Protein AF-A0A950QM00-F1 (afdb_monomer_lite)

Structure (mmCIF, N/CA/C/O backbone):
data_AF-A0A950QM00-F1
#
_entry.id   AF-A0A950QM00-F1
#
loop_
_atom_site.group_PDB
_atom_site.id
_atom_site.type_symbol
_atom_site.label_atom_id
_atom_site.label_alt_id
_atom_site.label_comp_id
_atom_site.label_asym_id
_atom_site.label_entity_id
_atom_site.label_seq_id
_atom_site.pdbx_PDB_ins_code
_atom_site.Cartn_x
_atom_site.Cartn_y
_atom_site.Cartn_z
_atom_site.occupancy
_atom_site.B_iso_or_equiv
_atom_site.auth_seq_id
_atom_site.auth_comp_id
_atom_site.auth_asym_id
_atom_site.auth_atom_id
_atom_site.pdbx_PDB_model_num
ATOM 1 N N . MET A 1 1 ? -19.619 7.071 6.561 1.00 73.38 1 MET A N 1
ATOM 2 C CA . MET A 1 1 ? -18.697 7.358 5.432 1.00 73.38 1 MET A CA 1
ATOM 3 C C . MET A 1 1 ? -17.545 8.139 6.021 1.00 73.38 1 MET A C 1
ATOM 5 O O . MET A 1 1 ? -17.813 9.181 6.606 1.00 73.38 1 MET A O 1
ATOM 9 N N . LEU A 1 2 ? -16.327 7.600 5.940 1.00 84.31 2 LEU A N 1
ATOM 10 C CA . LEU A 1 2 ? -15.154 8.180 6.599 1.00 84.31 2 LEU A CA 1
ATOM 11 C C . LEU A 1 2 ? -14.803 9.551 6.031 1.00 84.31 2 LEU A C 1
ATOM 13 O O . LEU A 1 2 ? -15.006 9.818 4.842 1.00 84.31 2 LEU A O 1
ATOM 17 N N . GLU A 1 3 ? -14.241 10.403 6.880 1.00 91.62 3 GLU A N 1
ATOM 18 C CA . GLU A 1 3 ? -13.662 11.661 6.431 1.00 91.62 3 GLU A CA 1
ATOM 19 C C . GLU A 1 3 ? -12.385 11.414 5.608 1.00 91.62 3 GLU A C 1
ATOM 21 O O . GLU A 1 3 ? -11.763 10.347 5.661 1.00 91.62 3 GLU A O 1
ATOM 26 N N . ALA A 1 4 ? -11.970 12.417 4.829 1.00 87.94 4 ALA A N 1
ATOM 27 C CA . ALA A 1 4 ? -10.798 12.306 3.958 1.00 87.94 4 ALA A CA 1
ATOM 28 C C . ALA A 1 4 ? -9.517 11.978 4.744 1.00 87.94 4 ALA A C 1
ATOM 30 O O . ALA A 1 4 ? -8.764 11.096 4.345 1.00 87.94 4 ALA A O 1
ATOM 31 N N . ASN A 1 5 ? -9.325 12.624 5.897 1.00 91.25 5 ASN A N 1
ATOM 32 C CA . ASN A 1 5 ? -8.1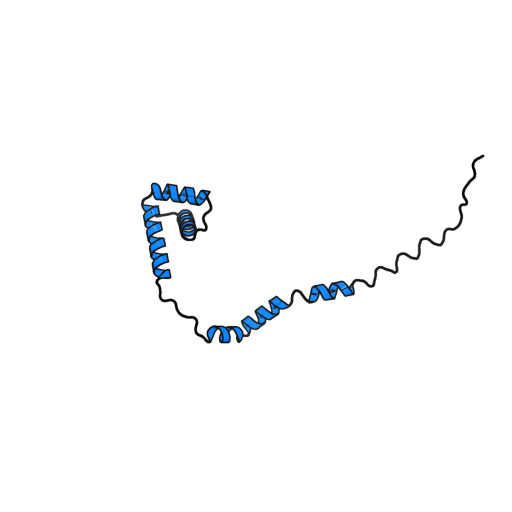82 12.383 6.779 1.00 91.25 5 ASN A CA 1
ATOM 33 C C . ASN A 1 5 ? -8.191 10.955 7.361 1.00 91.25 5 ASN A C 1
ATOM 35 O O . ASN A 1 5 ? -7.168 10.286 7.438 1.00 91.25 5 ASN A O 1
ATOM 39 N N . GLU A 1 6 ? -9.364 10.446 7.736 1.00 92.38 6 GLU A N 1
ATOM 40 C CA . GLU A 1 6 ? -9.499 9.079 8.252 1.00 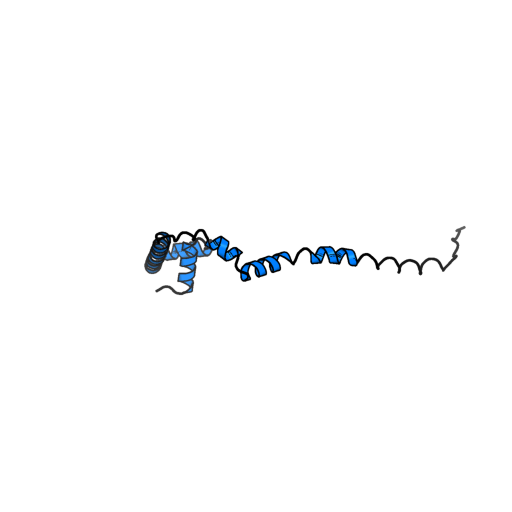92.38 6 GLU A CA 1
ATOM 41 C C . GLU A 1 6 ? -9.185 8.037 7.175 1.00 92.38 6 GLU A C 1
ATOM 43 O O . GLU A 1 6 ? -8.519 7.037 7.443 1.00 92.38 6 GLU A O 1
ATOM 48 N N . SER A 1 7 ? -9.623 8.304 5.943 1.00 91.81 7 SER A N 1
ATOM 49 C CA . SER A 1 7 ? -9.339 7.459 4.783 1.00 91.81 7 SER A CA 1
ATOM 50 C C . SER A 1 7 ? -7.845 7.455 4.437 1.00 91.81 7 SER A C 1
ATOM 52 O O . SER A 1 7 ? -7.296 6.407 4.107 1.00 91.81 7 SER A O 1
ATOM 54 N N . GLU A 1 8 ? -7.177 8.606 4.552 1.00 93.38 8 GLU A N 1
ATOM 55 C CA . GLU A 1 8 ? -5.731 8.745 4.348 1.00 93.38 8 GLU A CA 1
ATOM 56 C C . GLU A 1 8 ? -4.938 7.923 5.370 1.00 93.38 8 GLU A C 1
ATOM 58 O O . GLU A 1 8 ? -4.104 7.103 4.987 1.00 93.38 8 GLU A O 1
ATOM 63 N N . VAL A 1 9 ? -5.265 8.050 6.659 1.00 95.69 9 VAL A N 1
ATOM 64 C CA . VAL A 1 9 ? -4.609 7.278 7.726 1.00 95.69 9 VAL A CA 1
ATOM 65 C C . VAL A 1 9 ? -4.837 5.771 7.549 1.00 95.69 9 VAL A C 1
ATOM 67 O O . VAL A 1 9 ? -3.918 4.976 7.752 1.00 95.69 9 VAL A O 1
ATOM 70 N N . LEU A 1 10 ? -6.038 5.352 7.138 1.00 95.00 10 LEU A N 1
ATOM 71 C CA . LEU A 1 10 ? -6.336 3.939 6.891 1.00 95.00 10 LEU A CA 1
ATOM 72 C C . LEU A 1 10 ? -5.596 3.390 5.656 1.00 95.00 10 LEU A C 1
ATOM 74 O O . LEU A 1 10 ? -5.185 2.228 5.654 1.00 95.00 10 LEU A O 1
ATOM 78 N N . SER A 1 11 ? -5.378 4.222 4.634 1.00 94.31 11 SER A N 1
ATOM 79 C CA . SER A 1 11 ? -4.534 3.881 3.483 1.00 94.31 11 SER A CA 1
ATOM 80 C C . SER A 1 11 ? -3.069 3.730 3.895 1.00 94.31 11 SER A C 1
ATOM 82 O O . SER A 1 11 ? -2.455 2.710 3.588 1.00 94.31 11 SER A O 1
ATOM 84 N N . ALA A 1 12 ? -2.528 4.689 4.653 1.00 95.81 12 ALA A N 1
ATOM 85 C CA . ALA A 1 12 ? -1.163 4.621 5.174 1.00 95.81 12 ALA A CA 1
ATOM 86 C C . ALA A 1 12 ? -0.954 3.372 6.046 1.00 95.81 12 ALA A C 1
ATOM 88 O O . ALA A 1 12 ? 0.087 2.719 5.969 1.00 95.81 12 ALA A O 1
ATOM 89 N N . TYR A 1 13 ? -1.967 2.985 6.830 1.00 96.06 13 TYR A N 1
ATOM 90 C CA . TYR A 1 13 ? -1.938 1.762 7.633 1.00 96.06 13 TYR A CA 1
ATOM 91 C C . TYR A 1 13 ? -1.800 0.509 6.757 1.00 96.06 13 TYR A C 1
ATOM 93 O O . TYR A 1 13 ? -1.000 -0.376 7.062 1.00 96.06 13 TYR A O 1
ATOM 101 N N . LEU A 1 14 ? -2.536 0.441 5.642 1.00 95.00 14 LEU A N 1
ATOM 102 C CA . LEU A 1 14 ? -2.496 -0.694 4.713 1.00 95.00 14 LEU A CA 1
ATOM 103 C C . LEU A 1 14 ? -1.151 -0.824 3.979 1.00 95.00 14 LEU A C 1
ATOM 105 O O . LEU A 1 14 ? -0.764 -1.930 3.577 1.00 95.00 14 LEU A O 1
ATOM 109 N N . ASP A 1 15 ? -0.454 0.291 3.780 1.00 93.81 15 ASP A N 1
ATOM 110 C CA . ASP A 1 15 ? 0.859 0.340 3.134 1.00 93.81 15 ASP A CA 1
ATOM 111 C C . ASP A 1 15 ? 2.027 0.250 4.128 1.00 93.81 15 ASP A C 1
ATOM 113 O O . ASP A 1 15 ? 3.171 0.053 3.721 1.00 93.81 15 ASP A O 1
ATOM 117 N N . GLY A 1 16 ? 1.735 0.260 5.433 1.00 95.25 16 GLY A N 1
ATOM 118 C CA . GLY A 1 16 ? 2.733 0.156 6.499 1.00 95.25 16 GLY A CA 1
ATOM 119 C C . GLY A 1 16 ? 3.485 1.462 6.766 1.00 95.25 16 GLY A C 1
ATOM 120 O O . GLY A 1 16 ? 4.547 1.435 7.384 1.00 95.25 16 GLY A O 1
ATOM 121 N N . GLU A 1 17 ? 2.943 2.592 6.313 1.00 96.69 17 GLU A N 1
ATOM 122 C CA . GLU A 1 17 ? 3.543 3.928 6.419 1.00 96.69 17 GLU A CA 1
ATOM 123 C C . GLU A 1 17 ? 3.048 4.718 7.644 1.00 96.69 17 GLU A C 1
ATOM 125 O O . GLU A 1 17 ? 3.439 5.865 7.843 1.00 96.69 17 GLU A O 1
ATOM 130 N N . THR A 1 18 ? 2.221 4.115 8.502 1.00 95.81 18 THR A N 1
ATOM 131 C CA . THR A 1 18 ? 1.768 4.744 9.754 1.00 95.81 18 THR A CA 1
ATOM 132 C C . THR A 1 18 ? 2.844 4.775 10.827 1.00 95.81 18 THR A C 1
ATOM 134 O O . THR A 1 18 ? 3.555 3.790 11.049 1.00 95.81 18 THR A O 1
ATOM 137 N N . ASN A 1 19 ? 2.875 5.863 11.592 1.00 95.31 19 ASN A N 1
ATOM 138 C CA . ASN A 1 19 ? 3.639 5.931 12.835 1.00 95.31 19 ASN A CA 1
ATOM 139 C C . ASN A 1 19 ? 2.906 5.234 14.008 1.00 95.31 19 ASN A C 1
ATOM 141 O O . ASN A 1 19 ? 1.797 4.715 13.869 1.00 95.31 19 ASN A O 1
ATOM 145 N N . SER A 1 20 ? 3.529 5.195 15.191 1.00 95.31 20 SER A N 1
ATOM 146 C CA . SER A 1 20 ? 2.979 4.501 16.366 1.00 95.31 20 SER A CA 1
ATOM 147 C C . SER A 1 20 ? 1.709 5.142 16.940 1.00 95.31 20 SER A C 1
ATOM 149 O O . SER A 1 20 ? 0.853 4.426 17.460 1.00 95.31 20 SER A O 1
ATOM 151 N N . GLU A 1 21 ? 1.564 6.464 16.857 1.00 94.75 21 GLU A N 1
ATOM 152 C CA . GLU A 1 21 ? 0.368 7.178 17.314 1.00 94.75 21 GLU A CA 1
ATOM 153 C C . GLU A 1 21 ? -0.823 6.879 16.398 1.00 94.75 21 GLU A C 1
ATOM 155 O O . GLU A 1 21 ? -1.896 6.485 16.863 1.00 94.75 21 GLU A O 1
ATOM 160 N N . GLU A 1 22 ? -0.607 6.981 15.088 1.00 95.00 22 GLU A N 1
ATOM 161 C CA . GLU A 1 22 ? -1.599 6.664 14.060 1.00 95.00 22 GLU A CA 1
ATOM 162 C C . GLU A 1 22 ? -2.032 5.204 14.132 1.00 95.00 22 GLU A C 1
ATOM 164 O O . GLU A 1 22 ? -3.226 4.916 14.119 1.00 95.00 22 GLU A O 1
ATOM 169 N N . LEU A 1 23 ? -1.087 4.276 14.298 1.00 95.75 23 LEU A N 1
ATOM 170 C CA . LEU A 1 23 ? -1.386 2.853 14.430 1.00 95.75 23 LEU A CA 1
ATOM 171 C C . LEU A 1 23 ? -2.272 2.564 15.650 1.00 95.75 23 LEU A C 1
ATOM 173 O O . LEU A 1 23 ? -3.240 1.807 15.551 1.00 95.75 23 LEU A O 1
ATOM 177 N N . ASN A 1 24 ? -1.993 3.192 16.795 1.00 96.38 24 ASN A N 1
ATOM 178 C CA . ASN A 1 24 ? -2.838 3.059 17.982 1.00 96.38 24 ASN A CA 1
ATOM 179 C C . ASN A 1 24 ? -4.245 3.614 17.741 1.00 96.38 24 ASN A C 1
ATOM 181 O O . ASN A 1 24 ? -5.231 2.989 18.139 1.00 96.38 24 ASN A O 1
ATOM 185 N N . ARG A 1 25 ? -4.348 4.756 17.052 1.00 94.25 25 ARG A N 1
ATOM 186 C CA . ARG A 1 25 ? -5.629 5.358 16.677 1.00 94.25 25 ARG A CA 1
ATOM 187 C C . ARG A 1 25 ? -6.429 4.441 15.754 1.00 94.25 25 ARG A C 1
ATOM 189 O O . ARG A 1 25 ? -7.593 4.175 16.040 1.00 94.25 25 ARG A O 1
ATOM 196 N N . VAL A 1 26 ? -5.810 3.916 14.699 1.00 95.75 26 VAL A N 1
ATOM 197 C CA . VAL A 1 26 ? -6.441 2.974 13.762 1.00 95.75 26 VAL A CA 1
ATOM 198 C C . VAL A 1 26 ? -6.933 1.735 14.505 1.00 95.75 26 VAL A C 1
ATOM 200 O O . VAL A 1 26 ? -8.092 1.361 14.355 1.00 95.75 26 VAL A O 1
ATOM 203 N N . ASN A 1 27 ? -6.112 1.140 15.374 1.00 96.69 27 ASN A N 1
ATOM 204 C CA . ASN A 1 27 ? -6.508 -0.032 16.158 1.00 96.69 27 ASN A CA 1
ATOM 205 C C . ASN A 1 27 ? -7.713 0.253 17.070 1.00 96.69 27 ASN A C 1
ATOM 207 O O . ASN A 1 27 ? -8.639 -0.558 17.139 1.00 96.69 27 ASN A O 1
ATOM 211 N N . ALA A 1 28 ? -7.737 1.411 17.737 1.00 96.44 28 ALA A N 1
ATOM 212 C CA . ALA A 1 28 ? -8.870 1.820 18.566 1.00 96.44 28 ALA A CA 1
ATOM 213 C C . ALA A 1 28 ? -10.155 1.997 17.738 1.00 96.44 28 ALA A C 1
ATOM 215 O O . ALA A 1 28 ? -11.234 1.558 18.150 1.00 96.44 28 ALA A O 1
ATOM 216 N N . MET A 1 29 ? -10.046 2.588 16.545 1.00 96.00 29 MET A N 1
ATOM 217 C CA . MET A 1 29 ? -11.186 2.785 15.650 1.00 96.00 29 MET A CA 1
ATOM 218 C C . MET A 1 29 ? -11.672 1.470 15.031 1.00 96.00 29 MET A C 1
ATOM 220 O O . MET A 1 29 ? -12.875 1.235 14.976 1.00 96.00 29 MET A O 1
ATOM 224 N N . LEU A 1 30 ? -10.773 0.562 14.644 1.00 96.25 30 LEU A N 1
ATOM 225 C CA . LEU A 1 30 ? -11.134 -0.765 14.133 1.00 96.25 30 LEU A CA 1
ATOM 226 C C . LEU A 1 30 ? -11.844 -1.620 15.191 1.00 96.25 30 LEU A C 1
ATOM 228 O O . LEU A 1 30 ? -12.749 -2.387 14.856 1.00 96.25 30 LEU A O 1
ATOM 232 N N . ALA A 1 31 ? -11.472 -1.473 16.465 1.00 96.69 31 ALA A N 1
ATOM 233 C CA . ALA A 1 31 ? -12.124 -2.175 17.567 1.00 96.69 31 ALA A CA 1
ATOM 234 C C . ALA A 1 31 ? -13.559 -1.682 17.827 1.00 96.69 31 ALA A C 1
ATOM 236 O O . ALA A 1 31 ? -14.403 -2.452 18.282 1.00 96.69 31 ALA A O 1
ATOM 237 N N . THR A 1 32 ? -13.844 -0.409 17.545 1.00 96.12 32 THR A N 1
ATOM 238 C CA . THR A 1 32 ? -15.092 0.254 17.957 1.00 96.12 32 THR A CA 1
ATOM 239 C C . THR A 1 32 ? -16.057 0.520 16.804 1.00 96.12 32 THR A C 1
ATOM 241 O O . THR A 1 32 ? -17.269 0.461 16.999 1.00 96.12 32 THR A O 1
ATOM 244 N N . SER A 1 33 ? -15.556 0.756 15.591 1.00 96.38 33 SER A N 1
ATOM 245 C CA . SER A 1 33 ? -16.355 1.145 14.430 1.00 96.38 33 SER A CA 1
ATOM 246 C C . SER A 1 33 ? -16.451 0.024 13.397 1.00 96.38 33 SER A C 1
ATOM 248 O O . SER A 1 33 ? -15.459 -0.571 12.970 1.00 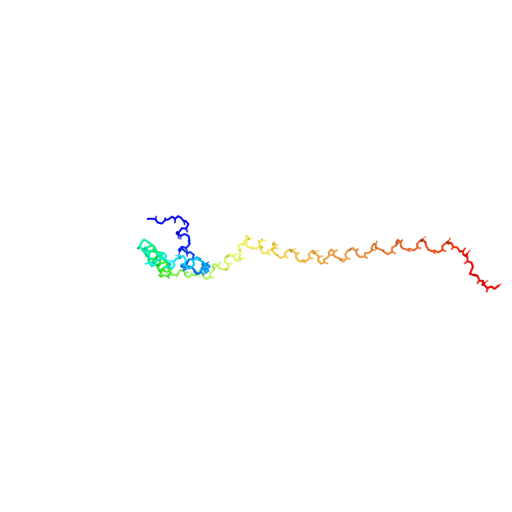96.38 33 SER A O 1
ATOM 250 N N . SER A 1 34 ? -17.679 -0.289 12.978 1.00 95.75 34 SER A N 1
ATOM 251 C CA . SER A 1 34 ? -17.928 -1.180 11.840 1.00 95.75 34 SER A CA 1
ATOM 252 C C . SER A 1 34 ? -17.595 -0.514 10.506 1.00 95.75 34 SER A C 1
ATOM 254 O O . SER A 1 34 ? -17.139 -1.210 9.606 1.00 95.75 34 SER A O 1
ATOM 256 N N . GLU A 1 35 ? -17.760 0.808 10.383 1.00 94.88 35 GLU A N 1
ATOM 257 C CA . GLU A 1 35 ? -17.437 1.543 9.151 1.00 94.88 35 GLU A CA 1
ATOM 258 C C . GLU A 1 35 ? -15.942 1.465 8.826 1.00 94.88 35 GLU A C 1
ATOM 260 O O . GLU A 1 35 ? -15.572 1.180 7.692 1.00 94.88 35 GLU A O 1
ATOM 265 N N . TRP A 1 36 ? -15.081 1.623 9.837 1.00 95.69 36 TRP A N 1
ATOM 266 C CA . TRP A 1 36 ? -13.629 1.487 9.681 1.00 95.69 36 TRP A CA 1
ATOM 267 C C . TRP A 1 36 ? -13.222 0.083 9.221 1.00 95.69 36 TRP A C 1
ATOM 269 O O . TRP A 1 36 ? -12.353 -0.068 8.366 1.00 95.69 36 TRP A O 1
ATOM 279 N N . ARG A 1 37 ? -13.872 -0.956 9.760 1.00 96.50 37 ARG A N 1
ATOM 280 C CA . ARG A 1 37 ? -13.618 -2.348 9.359 1.00 96.50 37 ARG A CA 1
ATOM 281 C C . ARG A 1 37 ? -14.074 -2.626 7.929 1.00 96.50 37 ARG A C 1
ATOM 283 O O . ARG A 1 37 ? -13.338 -3.264 7.185 1.00 96.50 37 ARG A O 1
ATOM 290 N N . GLN A 1 38 ? -15.250 -2.129 7.546 1.00 96.50 38 GLN A N 1
ATOM 291 C CA . GLN A 1 38 ? -15.7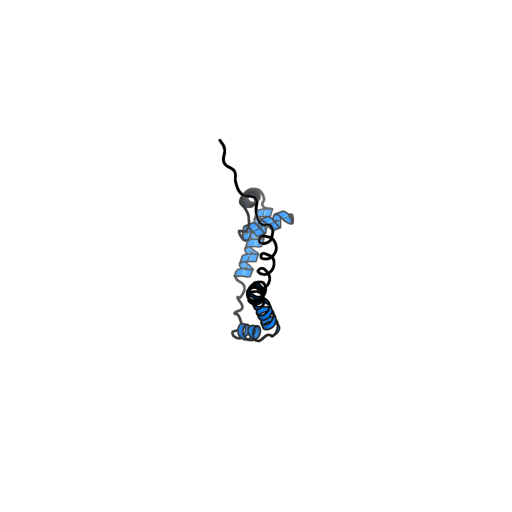61 -2.258 6.179 1.00 96.50 38 GLN A CA 1
ATOM 292 C C . GLN A 1 38 ? -14.864 -1.538 5.171 1.00 96.50 38 GLN A C 1
ATOM 294 O O . GLN A 1 38 ? -14.580 -2.079 4.105 1.00 96.50 38 GLN A O 1
ATOM 299 N N . GLU A 1 39 ? -14.380 -0.342 5.508 1.00 95.50 39 GLU A N 1
ATOM 300 C CA . GLU A 1 39 ? -13.470 0.381 4.626 1.00 95.50 39 GLU A CA 1
ATOM 301 C C . GLU A 1 39 ? -12.122 -0.334 4.492 1.00 95.50 39 GLU A C 1
ATOM 303 O O . GLU A 1 39 ? -11.615 -0.490 3.381 1.00 95.50 39 GLU A O 1
ATOM 308 N N . LEU A 1 40 ? -11.566 -0.844 5.594 1.00 95.88 40 LEU A N 1
ATOM 309 C CA . LEU A 1 40 ? -10.329 -1.622 5.552 1.00 95.88 40 LEU A CA 1
ATOM 310 C C . LEU A 1 40 ? -10.487 -2.876 4.680 1.00 95.88 40 LEU A C 1
ATOM 312 O O . LEU A 1 40 ? -9.599 -3.195 3.887 1.00 95.88 40 LEU A O 1
ATOM 316 N N . GLU A 1 41 ? -11.621 -3.569 4.788 1.00 96.56 41 GLU A N 1
ATOM 317 C CA . GLU A 1 41 ? -11.954 -4.714 3.938 1.00 96.56 41 GLU A CA 1
ATOM 318 C C . GLU A 1 41 ? -12.035 -4.308 2.458 1.00 96.56 41 GLU A C 1
ATOM 320 O O . GLU A 1 41 ? -11.420 -4.954 1.606 1.00 96.56 41 GLU A O 1
ATOM 325 N N . ARG A 1 42 ? -12.703 -3.189 2.148 1.00 95.69 42 ARG A N 1
ATOM 326 C CA . ARG A 1 42 ? -12.807 -2.634 0.788 1.00 95.69 42 ARG A CA 1
ATOM 327 C C . ARG A 1 42 ? -11.437 -2.317 0.184 1.00 95.69 42 ARG A C 1
ATOM 329 O O . ARG A 1 42 ? -11.158 -2.698 -0.960 1.00 95.69 42 ARG A O 1
ATOM 336 N N . LEU A 1 43 ? -10.571 -1.640 0.936 1.00 95.00 43 LEU A N 1
ATOM 337 C CA . LEU A 1 43 ? -9.219 -1.292 0.495 1.00 95.00 43 LEU A CA 1
ATOM 338 C C . LEU A 1 43 ? -8.357 -2.546 0.306 1.00 95.00 43 LEU A C 1
ATOM 340 O O . LEU A 1 43 ? -7.684 -2.690 -0.717 1.00 95.00 43 LEU A O 1
ATOM 344 N N . THR A 1 44 ? -8.442 -3.500 1.234 1.00 95.94 44 THR A N 1
ATOM 345 C CA . THR A 1 44 ? -7.714 -4.775 1.152 1.00 95.94 44 THR A CA 1
ATOM 346 C C . THR A 1 44 ? -8.141 -5.584 -0.074 1.00 95.94 44 THR A C 1
ATOM 348 O O . THR A 1 44 ? -7.289 -6.076 -0.816 1.00 95.94 44 THR A O 1
ATOM 351 N N . ALA A 1 45 ? -9.446 -5.672 -0.349 1.00 95.75 45 ALA A N 1
ATOM 352 C CA . ALA A 1 45 ? -9.978 -6.348 -1.531 1.00 95.75 45 ALA A CA 1
ATOM 353 C C . ALA A 1 45 ? -9.509 -5.682 -2.836 1.00 95.75 45 ALA A C 1
ATOM 355 O O . ALA A 1 45 ? -9.150 -6.366 -3.799 1.00 95.75 45 ALA A O 1
ATOM 356 N N . THR A 1 46 ? -9.444 -4.349 -2.856 1.00 94.50 46 THR A N 1
ATOM 357 C CA . THR A 1 46 ? -8.926 -3.583 -3.998 1.00 94.50 46 THR A CA 1
ATOM 358 C C . THR A 1 46 ? -7.440 -3.871 -4.224 1.00 94.50 46 THR A C 1
ATOM 360 O O . THR A 1 46 ? -7.043 -4.232 -5.334 1.00 94.50 46 THR A O 1
ATOM 363 N N . LYS A 1 47 ? -6.621 -3.805 -3.165 1.00 94.00 47 LYS A N 1
ATOM 364 C CA . L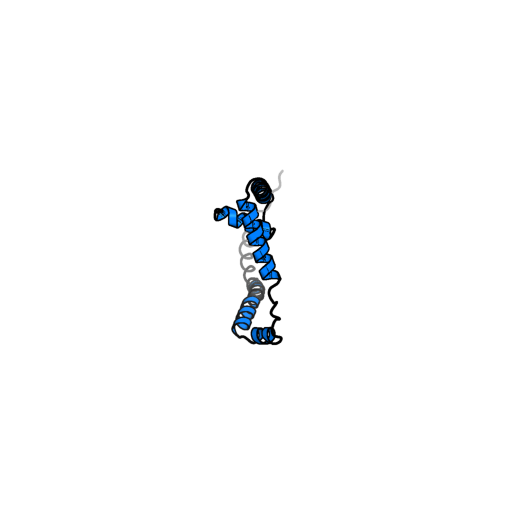YS A 1 47 ? -5.182 -4.120 -3.207 1.00 94.00 47 LYS A CA 1
ATOM 365 C C . LYS A 1 47 ? -4.933 -5.549 -3.683 1.00 94.00 47 LYS A C 1
ATOM 367 O O . LYS A 1 47 ? -4.081 -5.770 -4.540 1.00 94.00 47 LYS A O 1
ATOM 372 N N . HIS A 1 48 ? -5.715 -6.507 -3.190 1.00 93.94 48 HIS A N 1
ATOM 373 C CA . HIS A 1 48 ? -5.646 -7.895 -3.631 1.00 93.94 48 HIS A CA 1
ATOM 374 C C . HIS A 1 48 ? -5.991 -8.035 -5.120 1.00 93.94 48 HIS A C 1
ATOM 376 O O . HIS A 1 48 ? -5.232 -8.644 -5.866 1.00 93.94 48 HIS A O 1
ATOM 382 N N . THR A 1 49 ? -7.082 -7.415 -5.576 1.00 94.50 49 THR A N 1
ATOM 383 C CA . THR A 1 49 ? -7.501 -7.445 -6.988 1.00 94.50 49 THR A CA 1
ATOM 384 C C . THR A 1 49 ? -6.397 -6.919 -7.904 1.00 94.50 49 THR A C 1
ATOM 386 O O . THR A 1 49 ? -6.037 -7.577 -8.882 1.00 94.50 49 THR A O 1
ATOM 389 N N . LEU A 1 50 ? -5.793 -5.782 -7.545 1.00 90.94 50 LEU A N 1
ATOM 390 C CA . LEU A 1 50 ? -4.654 -5.218 -8.267 1.00 90.94 50 LEU A CA 1
ATOM 391 C C . LEU A 1 50 ? -3.438 -6.153 -8.239 1.00 90.94 50 LEU A C 1
ATOM 393 O O . LEU A 1 50 ? -2.817 -6.371 -9.277 1.00 90.94 50 LEU A O 1
ATOM 397 N N . ALA A 1 51 ? -3.123 -6.760 -7.095 1.00 90.00 51 ALA A N 1
ATOM 398 C CA . ALA A 1 51 ? -2.002 -7.690 -6.971 1.00 90.00 51 ALA A CA 1
ATOM 399 C C . ALA A 1 51 ? -2.184 -8.969 -7.809 1.00 90.00 51 ALA A C 1
ATOM 401 O O . ALA A 1 51 ? -1.203 -9.502 -8.331 1.00 90.00 51 ALA A O 1
ATOM 402 N N . THR A 1 52 ? -3.425 -9.443 -7.952 1.00 91.62 52 THR A N 1
ATOM 403 C CA . THR A 1 52 ? -3.783 -10.614 -8.771 1.00 91.62 52 THR A CA 1
ATOM 404 C C . THR A 1 52 ? -4.011 -10.299 -10.246 1.00 91.62 52 THR A C 1
ATOM 406 O O . THR A 1 52 ? -4.175 -11.219 -11.048 1.00 91.62 52 THR A O 1
ATOM 409 N N . SER A 1 53 ? -4.035 -9.019 -10.621 1.00 88.75 53 SER A N 1
ATOM 410 C CA . SER A 1 53 ? -4.190 -8.620 -12.016 1.00 88.75 53 SER A CA 1
ATOM 411 C C . SER A 1 53 ? -3.017 -9.124 -12.866 1.00 88.75 53 SER A C 1
ATOM 413 O O . SER A 1 53 ? -1.903 -9.334 -12.373 1.00 88.75 53 SER A O 1
ATOM 415 N N . ALA A 1 54 ? -3.276 -9.367 -14.154 1.00 82.69 54 ALA A N 1
ATOM 416 C CA . ALA A 1 54 ? -2.273 -9.902 -15.063 1.00 82.69 54 ALA A CA 1
ATOM 417 C C . ALA A 1 54 ? -1.046 -8.981 -15.099 1.00 82.69 54 ALA A C 1
ATOM 419 O O . ALA A 1 54 ? -1.117 -7.836 -15.548 1.00 82.69 54 ALA A O 1
ATOM 420 N N . ARG A 1 55 ? 0.100 -9.496 -14.645 1.00 82.25 55 ARG A N 1
ATOM 421 C CA . ARG A 1 55 ? 1.371 -8.789 -14.790 1.00 82.25 55 ARG A CA 1
ATOM 422 C C . ARG A 1 55 ? 1.750 -8.789 -16.263 1.00 82.25 55 ARG A C 1
ATOM 424 O O . ARG A 1 55 ? 2.048 -9.835 -16.835 1.00 82.25 55 ARG A O 1
ATOM 431 N N . ILE A 1 56 ? 1.744 -7.610 -16.871 1.00 84.19 56 ILE A N 1
ATOM 432 C CA . ILE A 1 56 ? 2.260 -7.425 -18.224 1.00 84.19 56 ILE A CA 1
ATOM 433 C C . ILE A 1 56 ? 3.783 -7.515 -18.136 1.00 84.19 56 ILE A C 1
ATOM 435 O O . ILE A 1 56 ? 4.417 -6.743 -17.415 1.00 84.19 56 ILE A O 1
ATOM 439 N N . SER A 1 57 ? 4.372 -8.479 -18.843 1.00 82.69 57 SER A N 1
ATOM 440 C CA . SER A 1 57 ? 5.827 -8.552 -18.954 1.00 82.69 57 SER A CA 1
ATOM 441 C C . SER A 1 57 ? 6.337 -7.334 -19.714 1.00 82.69 57 SER A C 1
ATOM 443 O O . SER A 1 57 ? 5.742 -6.920 -20.710 1.00 82.69 57 SER A O 1
ATOM 445 N N . CYS A 1 58 ? 7.462 -6.781 -19.266 1.00 85.12 58 CYS A N 1
ATOM 446 C CA . CYS A 1 58 ? 8.163 -5.753 -20.022 1.00 85.12 58 CYS A CA 1
ATOM 447 C C . CYS A 1 58 ? 8.513 -6.320 -21.413 1.00 85.12 58 CYS A C 1
ATOM 449 O O . CYS A 1 58 ? 9.116 -7.400 -21.470 1.00 85.12 58 CYS A O 1
ATOM 451 N N . PRO A 1 59 ? 8.131 -5.654 -22.521 1.00 90.38 59 PRO A N 1
ATOM 452 C CA . PRO A 1 59 ? 8.571 -6.058 -23.848 1.00 90.38 59 PRO A CA 1
ATOM 453 C C . PRO A 1 59 ? 10.106 -6.083 -23.896 1.00 90.38 59 PRO A C 1
ATOM 455 O O . PRO A 1 59 ? 10.730 -5.149 -23.381 1.00 90.38 59 PRO A O 1
ATOM 458 N N . PRO A 1 60 ? 10.728 -7.104 -24.513 1.00 85.88 60 PRO A N 1
ATOM 459 C CA . PRO A 1 60 ? 12.182 -7.282 -24.475 1.00 85.88 60 PRO A CA 1
ATOM 460 C C . PRO A 1 60 ? 12.940 -6.070 -25.035 1.00 85.88 60 PRO A C 1
ATOM 462 O O . PRO A 1 60 ? 13.998 -5.709 -24.523 1.00 85.88 60 PRO A O 1
ATOM 465 N N . ASP A 1 61 ? 12.349 -5.378 -26.011 1.00 91.12 61 ASP A N 1
ATOM 466 C CA . ASP A 1 61 ? 12.970 -4.236 -26.684 1.00 91.12 61 ASP A CA 1
ATOM 467 C C . ASP A 1 61 ? 12.637 -2.881 -26.047 1.00 91.12 61 ASP A C 1
ATOM 469 O O . ASP A 1 61 ? 13.161 -1.856 -26.482 1.00 91.12 61 ASP A O 1
ATOM 473 N N . LEU A 1 62 ? 11.798 -2.831 -25.002 1.00 90.00 62 LEU A N 1
ATOM 474 C CA . LEU A 1 62 ? 11.386 -1.558 -24.400 1.00 90.00 62 LEU A CA 1
ATOM 475 C C . LEU A 1 62 ? 12.588 -0.800 -23.829 1.00 90.00 62 LEU A C 1
ATOM 477 O O . LEU A 1 62 ? 12.729 0.402 -24.042 1.00 90.00 62 LEU A O 1
ATOM 481 N N . VAL A 1 63 ? 13.483 -1.505 -23.136 1.00 89.19 63 VAL A N 1
ATOM 482 C CA . VAL A 1 63 ? 14.688 -0.897 -22.555 1.00 89.19 63 VAL A CA 1
ATOM 483 C C . VAL A 1 63 ? 15.613 -0.385 -23.657 1.00 89.19 63 VAL A C 1
ATOM 485 O O . VAL A 1 63 ? 16.096 0.743 -23.571 1.00 89.19 63 VAL A O 1
ATOM 488 N N . ALA A 1 64 ? 15.817 -1.170 -24.718 1.00 86.88 64 ALA A N 1
ATOM 489 C CA . ALA A 1 64 ? 16.627 -0.759 -25.861 1.00 86.88 64 ALA A CA 1
ATOM 490 C C . ALA A 1 64 ? 16.029 0.476 -26.561 1.00 86.88 64 ALA A C 1
ATOM 492 O O . ALA A 1 64 ? 16.746 1.436 -26.856 1.00 86.88 64 ALA A O 1
ATOM 493 N N . SER A 1 65 ? 14.707 0.499 -26.746 1.00 88.25 65 SER A N 1
ATOM 494 C CA . SER A 1 65 ? 13.982 1.634 -27.321 1.00 88.25 65 SER A CA 1
ATOM 495 C C . SER A 1 65 ? 14.075 2.891 -26.451 1.00 88.25 65 SER A C 1
ATOM 497 O O . SER A 1 65 ? 14.253 3.982 -26.987 1.00 88.25 65 SER A O 1
ATOM 499 N N . LEU A 1 66 ? 13.984 2.765 -25.123 1.00 88.50 66 LEU A N 1
ATOM 500 C CA . LEU A 1 66 ? 14.115 3.891 -24.191 1.00 88.50 66 LEU A CA 1
ATOM 501 C C . LEU A 1 66 ? 15.537 4.461 -24.188 1.00 88.50 66 LEU A C 1
ATOM 503 O O . LEU A 1 66 ? 15.714 5.676 -24.237 1.00 88.50 66 LEU A O 1
ATOM 507 N N . LEU A 1 67 ? 16.557 3.600 -24.178 1.00 86.19 67 LEU A N 1
ATOM 508 C CA . LEU A 1 67 ? 17.959 4.031 -24.221 1.00 86.19 67 LEU A CA 1
ATOM 509 C C . LEU A 1 67 ? 18.333 4.705 -25.547 1.00 86.19 67 LEU A C 1
ATOM 511 O O . LEU A 1 67 ? 19.203 5.572 -25.563 1.00 86.19 67 LEU A O 1
ATOM 515 N N . SER A 1 68 ? 17.653 4.343 -26.635 1.00 85.31 68 SER A N 1
ATOM 516 C CA . SER A 1 68 ? 17.821 4.976 -27.948 1.00 85.31 68 SER A CA 1
ATOM 517 C C . SER A 1 68 ? 17.058 6.301 -28.073 1.00 85.31 68 SER A C 1
ATOM 519 O O . SER A 1 68 ? 17.220 7.014 -29.063 1.00 85.31 68 SER A O 1
ATOM 521 N N . HIS A 1 69 ? 16.218 6.654 -27.092 1.00 86.50 69 HIS A N 1
ATOM 522 C CA . HIS A 1 69 ? 15.398 7.855 -27.161 1.00 86.50 69 HIS A CA 1
ATOM 523 C C . HIS A 1 69 ? 16.228 9.104 -26.797 1.00 86.50 69 HIS A C 1
ATOM 525 O O . HIS A 1 69 ? 16.756 9.185 -25.682 1.00 86.50 69 HIS A O 1
ATOM 531 N N . PRO A 1 70 ? 16.306 10.130 -27.674 1.00 81.62 70 PRO A N 1
ATOM 532 C CA . PRO A 1 70 ? 17.112 11.336 -27.433 1.00 81.62 70 PRO A CA 1
ATOM 533 C C . PRO A 1 70 ? 16.812 12.052 -26.106 1.00 81.62 70 PRO A C 1
ATOM 535 O O . PRO A 1 70 ? 17.733 12.513 -25.437 1.00 81.62 70 PRO A O 1
ATOM 538 N N . ALA A 1 71 ? 15.553 12.055 -25.655 1.00 81.75 71 ALA A N 1
ATOM 539 C CA . ALA A 1 71 ? 15.156 12.672 -24.387 1.00 81.75 71 ALA A CA 1
ATOM 540 C C . ALA A 1 71 ? 15.828 12.032 -23.152 1.00 81.75 71 ALA A C 1
ATOM 542 O O . ALA A 1 71 ? 16.062 12.701 -22.143 1.00 81.75 71 ALA A O 1
ATOM 543 N N . ILE A 1 72 ? 16.160 10.737 -23.211 1.00 80.31 72 ILE A N 1
ATOM 544 C CA . ILE A 1 72 ? 16.867 10.041 -22.126 1.00 80.31 72 ILE A CA 1
ATOM 545 C C . ILE A 1 72 ? 18.375 10.306 -22.208 1.00 80.31 72 ILE A C 1
ATOM 547 O O . ILE A 1 72 ? 19.023 10.492 -21.172 1.00 80.31 72 ILE A O 1
ATOM 551 N N . ALA A 1 73 ? 18.925 10.393 -23.422 1.00 75.19 73 ALA A N 1
ATOM 552 C CA . ALA A 1 73 ? 20.323 10.753 -23.644 1.00 75.19 73 ALA A CA 1
ATOM 553 C C . ALA A 1 73 ? 20.644 12.159 -23.101 1.00 75.19 73 ALA A C 1
ATOM 555 O O . ALA A 1 73 ? 21.631 12.329 -22.382 1.00 75.19 73 ALA A O 1
ATOM 556 N N . GLU A 1 74 ? 19.772 13.140 -23.353 1.00 75.69 74 GLU A N 1
ATOM 557 C CA . GLU A 1 74 ? 19.917 14.515 -22.855 1.00 75.69 74 GLU A CA 1
ATOM 558 C C . GLU A 1 74 ? 19.889 14.590 -21.321 1.00 75.69 74 GLU A C 1
ATOM 560 O O . GLU A 1 74 ? 20.750 15.227 -20.709 1.00 75.69 74 GLU A O 1
ATOM 565 N N . ARG A 1 75 ? 18.958 13.875 -20.673 1.00 72.69 75 ARG A N 1
ATOM 566 C CA . ARG A 1 75 ? 18.870 13.810 -19.202 1.00 72.69 75 ARG A CA 1
ATOM 567 C C . ARG A 1 75 ? 20.118 13.198 -18.566 1.00 72.69 75 ARG A C 1
ATOM 569 O O . ARG A 1 75 ? 20.578 13.670 -17.526 1.00 72.69 75 ARG A O 1
ATOM 576 N N . ARG A 1 76 ? 20.691 12.167 -19.193 1.00 66.75 76 ARG A N 1
ATOM 577 C CA . ARG A 1 76 ? 21.930 11.528 -18.725 1.00 66.75 76 ARG A CA 1
ATOM 578 C C . ARG A 1 76 ? 23.143 12.444 -18.907 1.00 66.75 76 ARG A C 1
ATOM 580 O O . ARG A 1 76 ? 23.979 12.525 -18.008 1.00 66.75 76 ARG A O 1
ATOM 587 N N . ALA A 1 77 ? 23.216 13.157 -20.031 1.00 67.88 77 ALA A N 1
ATOM 588 C CA . ALA A 1 77 ? 24.270 14.135 -20.291 1.00 67.88 77 ALA A CA 1
ATOM 589 C C . ALA A 1 77 ? 24.239 15.274 -19.257 1.00 67.88 77 ALA A C 1
ATOM 591 O O . ALA A 1 77 ? 25.273 15.581 -18.659 1.00 67.88 77 ALA A O 1
ATOM 592 N N . ALA A 1 78 ? 23.051 15.812 -18.959 1.00 68.31 78 ALA A N 1
ATOM 593 C CA . ALA A 1 78 ? 22.862 16.856 -17.953 1.00 68.31 78 ALA A CA 1
ATOM 594 C C . ALA A 1 78 ? 23.289 16.413 -16.539 1.00 68.31 78 ALA A C 1
ATOM 596 O O . ALA A 1 78 ? 23.944 17.173 -15.828 1.00 68.31 78 ALA A O 1
ATOM 597 N N . ALA A 1 79 ? 23.000 15.167 -16.145 1.00 65.75 79 ALA A N 1
ATOM 598 C CA . ALA A 1 79 ? 23.393 14.633 -14.837 1.00 65.75 79 ALA A CA 1
ATOM 599 C C . ALA A 1 79 ? 24.919 14.466 -14.676 1.00 65.75 79 ALA A C 1
ATOM 601 O O . ALA A 1 79 ? 25.451 14.584 -13.574 1.00 65.75 79 ALA A O 1
ATOM 602 N N . SER A 1 80 ? 25.641 14.213 -15.771 1.00 62.12 80 SER A N 1
ATOM 603 C CA . SER A 1 80 ? 27.096 13.994 -15.745 1.00 62.12 80 SER A CA 1
ATOM 604 C C . SER A 1 80 ? 27.942 15.279 -15.761 1.00 62.12 80 SER A C 1
ATOM 606 O O . SER A 1 80 ? 29.146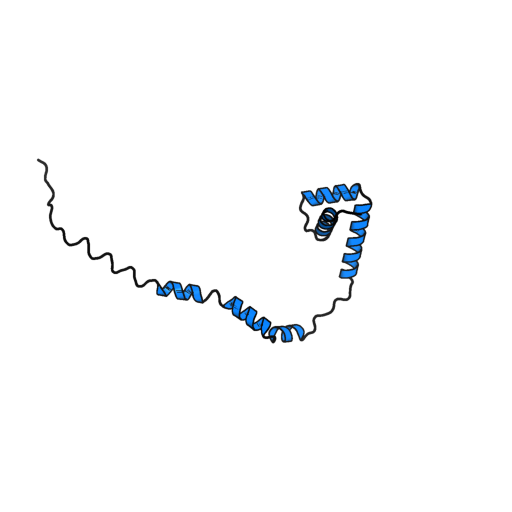 15.227 -15.507 1.00 62.12 80 SER A O 1
ATOM 608 N N . GLY A 1 81 ? 27.332 16.444 -16.014 1.00 56.53 81 GLY A N 1
ATOM 609 C CA . GLY A 1 81 ? 28.041 17.715 -16.213 1.00 56.53 81 GLY A CA 1
ATOM 610 C C . GLY A 1 81 ? 28.535 18.429 -14.944 1.00 56.53 81 GLY A C 1
ATOM 611 O O . GLY A 1 81 ? 29.316 19.373 -15.047 1.00 56.53 81 GLY A O 1
ATOM 612 N N . GLY A 1 82 ? 28.108 18.006 -13.748 1.00 54.84 82 GLY A N 1
ATOM 613 C CA . GLY A 1 82 ? 28.290 18.792 -12.515 1.00 54.84 82 GLY A CA 1
ATOM 614 C C . GLY A 1 82 ? 29.653 18.674 -11.817 1.00 54.84 82 GLY A C 1
ATOM 615 O O . GLY A 1 82 ? 30.076 19.606 -11.141 1.00 54.84 82 GLY A O 1
ATOM 616 N N . VAL A 1 83 ? 30.373 17.557 -11.965 1.00 56.50 83 VAL A N 1
ATOM 617 C CA . VAL A 1 83 ? 31.537 17.261 -11.094 1.00 56.50 83 VAL A CA 1
ATOM 618 C C . VAL A 1 83 ? 32.879 17.662 -11.725 1.00 56.50 83 VAL A C 1
ATOM 620 O O . VAL A 1 83 ? 33.854 17.931 -11.021 1.00 56.50 83 VAL A O 1
ATOM 623 N N . PHE A 1 84 ? 32.952 17.755 -13.055 1.00 55.59 84 PHE A N 1
ATOM 624 C CA . PHE A 1 84 ? 34.218 18.004 -13.757 1.00 55.59 84 PHE A CA 1
ATOM 625 C C . PHE A 1 84 ? 34.608 19.495 -13.822 1.00 55.59 84 PHE A C 1
ATOM 627 O O . PHE A 1 84 ? 35.792 19.815 -13.937 1.00 55.59 84 PHE A O 1
ATOM 634 N N . SER A 1 85 ? 33.648 20.423 -13.706 1.00 56.41 85 SER A N 1
ATOM 635 C CA . SER A 1 85 ? 33.924 21.869 -13.787 1.00 56.41 85 SER A CA 1
ATOM 636 C C . SER A 1 85 ? 34.515 22.438 -12.490 1.00 56.41 85 SER A C 1
ATOM 638 O O . SER A 1 85 ? 35.438 23.252 -12.544 1.00 56.41 85 SER A O 1
ATOM 640 N N . PHE A 1 86 ? 34.072 21.953 -11.325 1.00 57.44 86 PHE A N 1
ATOM 641 C CA . PHE A 1 86 ? 34.479 22.491 -10.022 1.00 57.44 86 PHE A CA 1
ATOM 642 C C . PHE A 1 86 ? 35.956 22.209 -9.697 1.00 57.44 86 PHE A C 1
ATOM 644 O O . PHE A 1 86 ? 36.685 23.098 -9.257 1.00 57.44 86 PHE A O 1
ATOM 651 N N . ARG A 1 87 ? 36.450 21.000 -10.014 1.00 55.56 87 ARG A N 1
ATOM 652 C CA . ARG A 1 87 ? 37.873 20.648 -9.840 1.00 55.56 87 ARG A CA 1
ATOM 653 C C . ARG A 1 87 ? 38.798 21.421 -10.773 1.00 55.56 87 ARG A C 1
ATOM 655 O O . ARG A 1 87 ? 39.932 21.660 -10.388 1.00 55.56 87 ARG A O 1
ATOM 662 N N . ARG A 1 88 ? 38.356 21.823 -11.971 1.00 60.41 88 ARG A N 1
ATOM 663 C CA . ARG A 1 88 ? 39.207 22.569 -12.916 1.00 60.41 88 ARG A CA 1
ATOM 664 C C . ARG A 1 88 ? 39.314 24.059 -12.569 1.00 60.41 88 ARG A C 1
ATOM 666 O O . ARG A 1 88 ? 40.320 24.677 -12.895 1.00 60.41 88 ARG A O 1
ATOM 673 N N . TRP A 1 89 ? 38.329 24.613 -11.861 1.00 57.22 89 TRP A N 1
ATOM 674 C CA . TRP A 1 89 ? 38.342 26.010 -11.415 1.00 57.22 89 TRP A CA 1
ATOM 675 C C . TRP A 1 89 ? 39.257 26.242 -10.200 1.00 57.22 89 TRP A C 1
ATOM 677 O O . TRP A 1 89 ? 39.954 27.253 -10.143 1.00 57.22 89 TRP A O 1
ATOM 687 N N . MET A 1 90 ? 39.361 25.270 -9.282 1.00 57.22 90 MET A N 1
ATOM 688 C CA . MET A 1 90 ? 40.208 25.393 -8.082 1.00 57.22 90 MET A CA 1
ATOM 689 C C . MET A 1 90 ? 41.709 25.569 -8.364 1.00 57.22 90 MET A C 1
ATOM 691 O O . MET A 1 90 ? 42.397 26.191 -7.563 1.00 57.22 90 MET A O 1
ATOM 695 N N . TRP A 1 91 ? 42.229 25.076 -9.491 1.00 57.25 91 TRP A N 1
ATOM 696 C CA . TRP A 1 91 ? 43.662 25.185 -9.816 1.00 57.25 91 TRP A CA 1
ATOM 697 C C . TRP A 1 91 ? 44.021 26.479 -10.557 1.00 57.25 91 TRP A C 1
ATOM 699 O O . TRP A 1 91 ? 45.195 26.821 -10.654 1.00 57.25 91 TRP A O 1
ATOM 709 N N . ALA A 1 92 ? 43.030 27.227 -11.054 1.00 57.91 92 ALA A N 1
ATOM 710 C CA . ALA A 1 92 ? 43.265 28.507 -11.723 1.00 57.91 92 ALA A CA 1
ATOM 711 C C . ALA A 1 92 ? 43.438 29.680 -10.733 1.00 57.91 92 ALA A C 1
ATOM 713 O O . ALA A 1 92 ? 43.951 30.729 -11.113 1.00 57.91 92 ALA A O 1
ATOM 714 N N . GLY A 1 93 ? 43.040 29.515 -9.463 1.00 53.12 93 GLY A N 1
ATOM 715 C CA . GLY A 1 93 ? 43.065 30.579 -8.449 1.00 53.12 93 GLY A CA 1
ATOM 716 C C . GLY A 1 93 ? 44.372 30.731 -7.657 1.00 53.12 93 GLY A C 1
ATOM 717 O O . GLY A 1 93 ? 44.522 31.703 -6.922 1.00 53.12 93 GLY A O 1
ATOM 718 N N . SER A 1 94 ? 45.332 29.809 -7.777 1.00 53.72 94 SER A N 1
ATOM 719 C CA . SER A 1 94 ? 46.502 29.758 -6.877 1.00 53.72 94 SER A CA 1
ATOM 720 C C . SER A 1 94 ? 47.661 30.705 -7.238 1.00 53.72 94 SER A C 1
ATOM 722 O O . SER A 1 94 ? 48.651 30.748 -6.516 1.00 53.72 94 SER A O 1
ATOM 724 N N . GLY A 1 95 ? 47.577 31.468 -8.333 1.00 50.88 95 GLY A N 1
ATOM 725 C CA . GLY A 1 95 ? 48.717 32.235 -8.860 1.00 50.88 95 GLY A CA 1
ATOM 726 C C . GLY A 1 95 ? 48.925 33.659 -8.321 1.00 50.88 95 GLY A C 1
ATOM 727 O O . GLY A 1 95 ? 49.975 34.235 -8.584 1.00 50.88 95 GLY A O 1
ATOM 728 N N . LEU A 1 96 ? 47.970 34.260 -7.595 1.00 50.09 96 LEU A N 1
ATOM 729 C CA . LEU A 1 96 ? 47.943 35.727 -7.400 1.00 50.09 96 LEU A CA 1
ATOM 730 C C . LEU A 1 96 ? 48.066 36.213 -5.941 1.00 50.09 96 LEU A C 1
ATOM 732 O O . LEU A 1 96 ? 47.732 37.355 -5.652 1.00 50.09 96 LEU A O 1
ATOM 736 N N . ALA A 1 97 ? 48.559 35.388 -5.011 1.00 49.25 97 ALA A N 1
ATOM 737 C CA . ALA A 1 97 ? 48.682 35.777 -3.594 1.00 49.25 97 ALA A CA 1
ATOM 738 C C . ALA A 1 97 ? 50.116 36.115 -3.120 1.00 49.25 97 ALA A C 1
ATOM 740 O O . ALA A 1 97 ? 50.286 36.609 -2.010 1.00 49.25 97 ALA A O 1
ATOM 741 N N . ALA A 1 98 ? 51.160 35.889 -3.928 1.00 49.66 98 ALA A N 1
ATOM 742 C CA . ALA A 1 98 ? 52.551 35.950 -3.447 1.00 49.66 98 ALA A CA 1
ATOM 743 C C . ALA A 1 98 ? 53.270 37.312 -3.605 1.00 49.66 98 ALA A C 1
ATOM 745 O O . ALA A 1 98 ? 54.396 37.452 -3.135 1.00 49.66 98 ALA A O 1
ATOM 746 N N . ALA A 1 99 ? 52.668 38.325 -4.241 1.00 47.22 99 ALA A N 1
ATOM 747 C CA . ALA A 1 99 ? 53.387 39.558 -4.607 1.00 47.22 99 ALA A CA 1
ATOM 748 C C . ALA A 1 99 ? 53.221 40.751 -3.638 1.00 47.22 99 ALA A C 1
ATOM 750 O O . ALA A 1 99 ? 53.914 41.751 -3.797 1.00 47.22 99 ALA A O 1
ATOM 751 N N . ALA A 1 100 ? 52.345 40.679 -2.628 1.00 49.16 100 ALA A N 1
ATOM 752 C CA . ALA A 1 100 ? 52.026 41.842 -1.783 1.00 49.16 100 ALA A CA 1
ATOM 753 C C . ALA A 1 100 ? 52.809 41.932 -0.453 1.00 49.16 100 ALA A C 1
ATOM 755 O O . ALA A 1 100 ? 52.727 42.948 0.230 1.00 49.16 100 ALA A O 1
ATOM 756 N N . ALA A 1 101 ? 53.582 40.911 -0.066 1.00 46.91 101 ALA A N 1
ATOM 757 C CA . ALA A 1 101 ? 54.173 40.840 1.280 1.00 46.91 101 ALA A CA 1
ATOM 758 C C . ALA A 1 101 ? 55.633 41.330 1.396 1.00 46.91 101 ALA A C 1
ATOM 760 O O . ALA A 1 101 ? 56.189 41.319 2.491 1.00 46.91 101 ALA A O 1
ATOM 761 N N . LEU A 1 102 ? 56.276 41.767 0.307 1.00 45.94 102 LEU A N 1
ATOM 762 C CA . LEU A 1 102 ? 57.730 42.009 0.289 1.00 45.94 102 LEU A CA 1
ATOM 763 C C . LEU A 1 102 ? 58.172 43.482 0.327 1.00 45.94 102 LEU A C 1
ATOM 765 O O . LEU A 1 102 ? 59.359 43.750 0.177 1.00 45.94 102 LEU A O 1
ATOM 769 N N . TRP A 1 103 ? 57.271 44.441 0.559 1.00 47.47 103 TRP A N 1
ATOM 770 C CA . TRP A 1 103 ? 57.610 45.868 0.406 1.00 47.47 103 TRP A CA 1
ATOM 771 C C . TRP A 1 103 ? 57.542 46.752 1.658 1.00 47.47 103 TRP A C 1
ATOM 773 O O . TRP A 1 103 ? 57.802 47.945 1.548 1.00 47.47 103 TRP A O 1
ATOM 783 N N . LEU A 1 104 ? 57.261 46.218 2.853 1.00 45.56 104 LEU A N 1
ATOM 784 C CA . LEU A 1 104 ? 56.997 47.081 4.023 1.00 45.56 104 LEU A CA 1
ATOM 785 C C . LEU A 1 104 ? 57.800 46.787 5.301 1.00 45.56 104 LEU A C 1
ATOM 787 O O . LEU A 1 104 ? 57.480 47.347 6.342 1.00 45.56 104 LEU A O 1
ATOM 791 N N . VAL A 1 105 ? 58.862 45.970 5.251 1.00 48.81 105 VAL A N 1
ATOM 792 C CA . VAL A 1 105 ? 59.633 45.608 6.470 1.00 48.81 105 VAL A CA 1
ATOM 793 C C . VAL A 1 105 ? 61.140 45.923 6.404 1.00 48.81 105 VAL A C 1
ATOM 795 O O . VAL A 1 105 ? 61.807 45.918 7.432 1.00 48.81 105 VAL A O 1
ATOM 798 N N . VAL A 1 106 ? 61.713 46.279 5.248 1.00 52.53 106 VAL A N 1
ATOM 799 C CA . VAL A 1 106 ? 63.189 46.383 5.106 1.00 52.53 106 VAL A CA 1
ATOM 800 C C . VAL A 1 106 ? 63.760 47.809 5.250 1.00 52.53 106 VAL A C 1
ATOM 802 O O . VAL A 1 106 ? 64.972 47.964 5.363 1.00 52.53 106 VAL A O 1
ATOM 805 N N . ALA A 1 107 ? 62.944 48.868 5.318 1.00 50.00 107 ALA A N 1
ATOM 806 C CA . ALA A 1 107 ? 63.446 50.243 5.144 1.00 50.00 107 ALA A CA 1
ATOM 807 C C . ALA A 1 107 ? 63.336 51.200 6.353 1.00 50.00 107 ALA A C 1
ATOM 809 O O . ALA A 1 107 ? 63.325 52.412 6.154 1.00 50.00 107 ALA A O 1
ATOM 810 N N . THR A 1 108 ? 63.317 50.720 7.602 1.00 49.81 108 THR A N 1
ATOM 811 C CA . THR A 1 108 ? 63.530 51.599 8.778 1.00 49.81 108 THR A CA 1
ATOM 812 C C . THR A 1 108 ? 64.625 51.041 9.686 1.00 49.81 108 THR A C 1
ATOM 814 O O . THR A 1 108 ? 64.355 50.150 10.494 1.00 49.81 108 THR A O 1
ATOM 817 N N . PRO A 1 109 ? 65.873 51.515 9.549 1.00 47.50 109 PRO A N 1
ATOM 818 C CA . PRO A 1 109 ? 67.004 50.927 10.242 1.00 47.50 109 PRO A CA 1
ATOM 819 C C . PRO A 1 109 ? 67.382 51.747 11.502 1.00 47.50 109 PRO A C 1
ATOM 821 O O . PRO A 1 109 ? 67.405 52.973 11.474 1.00 47.50 109 PRO A O 1
ATOM 824 N N . TRP A 1 110 ? 67.750 51.031 12.574 1.00 43.09 110 TRP A N 1
ATOM 825 C CA . TRP A 1 110 ? 68.496 51.471 13.775 1.00 43.09 110 TRP A CA 1
ATOM 826 C C . TRP A 1 110 ? 67.768 52.226 14.907 1.00 43.09 110 TRP A C 1
ATOM 828 O O . TRP A 1 110 ? 67.806 53.449 14.994 1.00 43.09 110 TRP A O 1
ATOM 838 N N . VAL A 1 111 ? 67.333 51.472 15.923 1.00 53.44 111 VAL A N 1
ATOM 839 C CA . VAL A 1 111 ? 67.459 51.882 17.336 1.00 53.44 111 VAL A CA 1
ATOM 840 C C . VAL A 1 111 ? 68.244 50.776 18.050 1.00 53.44 111 VAL A C 1
ATOM 842 O O . VAL A 1 111 ? 67.811 49.627 18.091 1.00 53.44 111 VAL A O 1
ATOM 845 N N . LYS A 1 112 ? 69.454 51.096 18.527 1.00 58.75 112 LYS A N 1
ATOM 846 C CA . LYS A 1 112 ? 70.335 50.170 19.265 1.00 58.75 112 LYS A CA 1
ATOM 847 C C . LYS A 1 112 ? 69.842 49.997 20.717 1.00 58.75 112 LYS A C 1
ATOM 849 O O . LYS A 1 112 ? 69.391 50.983 21.296 1.00 58.75 112 LYS A O 1
ATOM 854 N N . PRO A 1 113 ? 69.955 48.795 21.315 1.00 53.19 113 PRO A N 1
ATOM 855 C CA . PRO A 1 113 ? 69.525 48.529 22.690 1.00 53.19 113 PRO A CA 1
ATOM 856 C C . PRO A 1 113 ? 70.520 49.022 23.763 1.00 53.19 113 PRO A C 1
ATOM 858 O O . PRO A 1 113 ? 71.722 49.112 23.519 1.00 53.19 113 PRO A O 1
ATOM 861 N N . LEU A 1 114 ? 69.957 49.323 24.942 1.00 45.34 114 LEU A N 1
ATOM 862 C CA . LEU A 1 114 ? 70.558 49.804 26.202 1.00 45.34 114 LEU A CA 1
ATOM 863 C C . LEU A 1 114 ? 71.741 48.969 26.735 1.00 45.34 114 LEU A C 1
ATOM 865 O O . LEU A 1 114 ? 71.858 47.784 26.425 1.00 45.34 114 LEU A O 1
ATOM 869 N N . PRO A 1 115 ? 72.494 49.532 27.698 1.00 55.22 115 PRO A N 1
ATOM 870 C CA . PRO A 1 115 ? 72.629 48.808 28.964 1.00 55.22 115 PRO A CA 1
ATOM 871 C C . PRO A 1 115 ? 72.306 49.658 30.204 1.00 55.22 115 PRO A C 1
ATOM 873 O O . PRO A 1 115 ? 72.613 50.845 30.280 1.00 55.22 115 PRO A O 1
ATOM 876 N N . LEU A 1 116 ? 71.675 48.997 31.177 1.00 48.53 116 LEU A N 1
ATOM 877 C CA . LEU A 1 116 ? 71.495 49.445 32.556 1.00 48.53 116 LEU A CA 1
ATOM 878 C C . LEU A 1 116 ? 72.817 49.291 33.322 1.00 48.53 116 LEU A C 1
ATOM 880 O O . LEU A 1 116 ? 73.305 48.166 33.434 1.00 48.53 116 LEU A O 1
ATOM 884 N N . SER A 1 117 ? 73.328 50.391 33.877 1.00 57.59 117 SER A N 1
ATOM 885 C CA . SER A 1 117 ? 74.037 50.479 35.169 1.00 57.59 117 SER A CA 1
ATOM 886 C C . SER A 1 117 ? 74.347 51.937 35.483 1.00 57.59 117 SER A C 1
ATOM 888 O O . SER A 1 117 ? 75.021 52.557 34.627 1.00 57.59 117 SER A O 1
#

Radius of gyration: 36.24 Å; chains: 1; bounding box: 93×62×63 Å

Foldseek 3Di:
DDDPVLLVLLVCVVVVNDDPVSVVVLVVCCVPDPVSVVSNVVVVVVVVCVVPPDDDDDDPCPVVVQVPDVVVVVVVVVVPPPPVPVVVVVVVPPPPDPPPPPPPDDPDDDDDDDDDD

pLDDT: mean 77.81, std 18.87, range [43.09, 96.69]

Secondary structure (DSSP, 8-state):
---HHHHHHHHHHHHT---HHHHHHHHHHHHH-HHHHHHHHHHHHHHHHHHHS--PPPPTTHHHHHHT-HHHHHHHHHHHTSHHHHHHHHTTSTTSSSSSSSSSSSS----PPP---

Sequence (117 aa):
MLEANESEVLSAYLDGETNSEELNRVNAMLATSSEWRQELERLTATKHTLATSARISCPPDLVASLLSHPAIAERRAAASGGVFSFRRWMWAGSGLAAAAALWLVVATPWVKPLPLS